Protein AF-A0A3C1NZJ5-F1 (afdb_monomer)

Nearest PDB structures (foldseek):
  7p3f-assembly1_C  TM=9.435E-01  e=5.048E-05  Streptomyces coelicolor A3(2)
  7p3q-assembly1_A  TM=9.011E-01  e=4.458E-04  Streptomyces coelicolor A3(2)
  8p5d-assembly1_SCC  TM=6.885E-01  e=5.625E-01  Spraguea lophii 42_110
  6fx2-assembly2_B  TM=7.081E-01  e=3.455E+00  Pholiota squarrosa
  4cs5-assembly3_C  TM=5.626E-01  e=2.129E+00  Penaeus vannamei

pLDDT: mean 90.01, std 5.93, range [70.31, 95.19]

Sequence (41 aa):
FCRHPDSRVVDSRETDEGQAIRRRRSCPECGRRFTTVETAV

Solvent-accessible surface area (backbone atoms only — not comparable to full-atom values): 2586 Å² total; per-residue (Å²): 129,94,76,66,90,66,65,43,79,78,46,76,43,72,39,76,96,56,46,24,38,42,35,36,30,30,29,81,88,78,67,50,72,51,74,48,78,43,77,51,128

Secondary structure (DSSP, 8-state):
----S--EEEEEEEEGGGTEEEEEEE-TTT--EEEEEEE--

Radius of gyration: 11.48 Å; Cα contacts (8 Å, |Δi|>4): 74; chains: 1; bounding box: 25×15×29 Å

Foldseek 3Di:
DPPDPDWAFDDWDAPDVNQKIKTWIADPPPRDIDIDIDGDD

Structure (mmCIF, N/CA/C/O backbone):
data_AF-A0A3C1NZJ5-F1
#
_entry.id   AF-A0A3C1NZJ5-F1
#
loop_
_atom_site.group_PDB
_a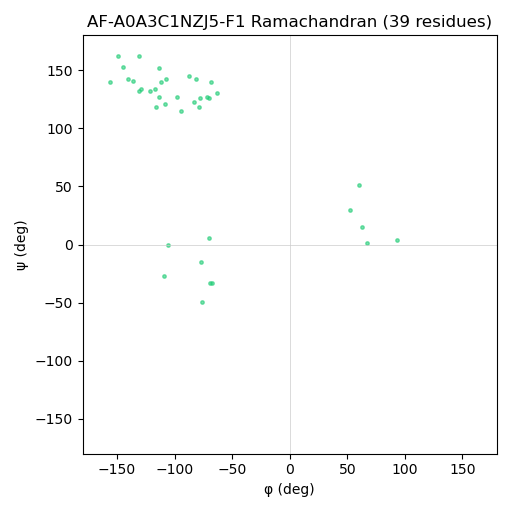tom_site.id
_atom_site.type_symbol
_atom_site.label_atom_id
_atom_site.label_alt_id
_atom_site.label_comp_id
_atom_site.label_asym_id
_atom_site.label_entity_id
_atom_site.label_seq_id
_atom_site.pdbx_PDB_ins_code
_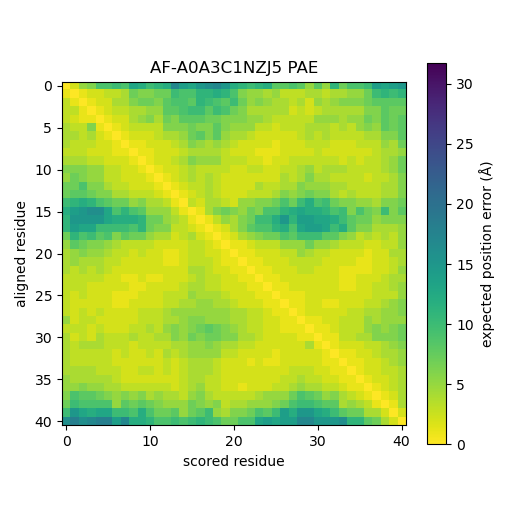atom_site.Cartn_x
_atom_site.Cartn_y
_atom_site.Cartn_z
_atom_site.occupancy
_atom_site.B_iso_or_equiv
_atom_site.auth_seq_id
_atom_site.auth_comp_id
_atom_site.auth_asym_id
_atom_site.auth_atom_id
_atom_site.pdbx_PDB_model_num
ATOM 1 N N . PHE A 1 1 ? -0.828 3.680 11.702 1.00 74.00 1 PHE A N 1
ATOM 2 C CA . PHE A 1 1 ? -1.689 2.692 11.019 1.00 74.00 1 PHE A CA 1
ATOM 3 C C . PHE A 1 1 ? -2.674 2.141 12.038 1.00 74.00 1 PHE A C 1
ATOM 5 O O . PHE A 1 1 ? -2.267 2.004 13.183 1.00 74.00 1 PHE A O 1
ATOM 12 N N . CYS A 1 2 ? -3.920 1.828 11.665 1.00 88.88 2 CYS A N 1
ATOM 13 C CA . CYS A 1 2 ? -4.903 1.224 12.585 1.00 88.88 2 CYS A CA 1
ATOM 14 C C . CYS A 1 2 ? -4.585 -0.239 12.965 1.00 88.88 2 CYS A C 1
ATOM 16 O O . CYS A 1 2 ? -5.382 -0.870 13.640 1.00 88.88 2 CYS A O 1
ATOM 18 N N . ARG A 1 3 ? -3.425 -0.770 12.542 1.00 86.06 3 ARG A N 1
ATOM 19 C CA . ARG A 1 3 ? -2.969 -2.158 12.745 1.00 86.06 3 ARG A CA 1
ATOM 20 C C . ARG A 1 3 ? -3.847 -3.230 12.089 1.00 86.06 3 ARG A C 1
ATOM 22 O O . ARG A 1 3 ? -3.678 -4.403 12.389 1.00 86.06 3 ARG A O 1
ATOM 29 N N . HIS A 1 4 ? -4.726 -2.846 11.167 1.00 89.56 4 HIS A N 1
ATOM 30 C CA . HIS A 1 4 ? -5.460 -3.809 10.357 1.00 89.56 4 HIS A CA 1
ATOM 31 C C . HIS A 1 4 ? -4.488 -4.618 9.473 1.00 89.56 4 HIS A C 1
ATOM 33 O O . HIS A 1 4 ? -3.648 -3.993 8.814 1.00 89.56 4 HIS A O 1
ATOM 39 N N . PRO A 1 5 ? -4.572 -5.961 9.457 1.00 88.81 5 PRO A N 1
ATOM 40 C CA . PRO A 1 5 ? -3.658 -6.806 8.688 1.00 88.81 5 PRO A CA 1
ATOM 41 C C . PRO A 1 5 ? -3.882 -6.668 7.178 1.00 88.81 5 PRO A C 1
ATOM 43 O O . PRO A 1 5 ? -2.922 -6.688 6.408 1.00 88.81 5 PRO A O 1
ATOM 46 N N . ASP A 1 6 ? -5.128 -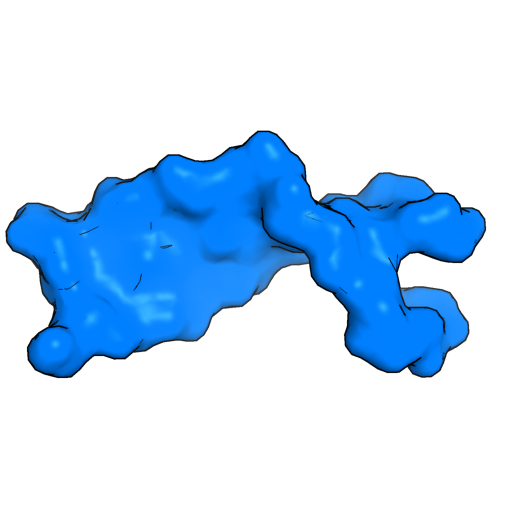6.444 6.750 1.00 91.12 6 ASP A N 1
ATOM 47 C CA . ASP A 1 6 ? -5.438 -6.322 5.329 1.00 91.12 6 ASP A CA 1
ATOM 48 C C . ASP A 1 6 ? -5.287 -4.900 4.804 1.00 91.12 6 ASP A C 1
ATOM 50 O O . ASP A 1 6 ? -5.628 -3.899 5.450 1.00 91.12 6 ASP A O 1
ATOM 54 N N . SER A 1 7 ? -4.841 -4.830 3.555 1.00 94.00 7 SER A N 1
ATOM 55 C CA . SER A 1 7 ? -4.797 -3.614 2.760 1.00 94.00 7 SER A CA 1
ATOM 56 C C . SER A 1 7 ? -5.191 -3.929 1.323 1.00 94.00 7 SER A C 1
ATOM 58 O O . SER A 1 7 ? -4.845 -4.975 0.780 1.00 94.00 7 SER A O 1
ATOM 60 N N . ARG A 1 8 ? -5.918 -3.011 0.690 1.00 93.50 8 ARG A N 1
ATOM 61 C CA . ARG A 1 8 ? -6.375 -3.147 -0.691 1.00 93.50 8 ARG A CA 1
ATOM 62 C C . ARG A 1 8 ? -5.443 -2.395 -1.627 1.00 93.50 8 ARG A C 1
ATOM 64 O O . ARG A 1 8 ? -5.228 -1.198 -1.441 1.00 93.50 8 ARG A O 1
ATOM 71 N N . VAL A 1 9 ? -4.932 -3.062 -2.656 1.00 94.31 9 VAL A N 1
ATOM 72 C CA . VAL A 1 9 ? -4.202 -2.397 -3.744 1.00 94.31 9 VAL A CA 1
ATOM 73 C C . VAL A 1 9 ? -5.197 -1.579 -4.569 1.00 94.31 9 VAL A C 1
ATOM 75 O O . VAL A 1 9 ? -6.224 -2.097 -5.002 1.00 94.31 9 VAL A O 1
ATOM 78 N N . VAL A 1 10 ? -4.917 -0.288 -4.740 1.00 94.19 10 VAL A N 1
ATOM 79 C CA . VAL A 1 10 ? -5.754 0.643 -5.517 1.00 94.19 10 VAL A CA 1
ATOM 80 C C . VAL A 1 10 ? -5.106 1.061 -6.833 1.00 94.19 10 VAL A C 1
ATOM 82 O O . VAL A 1 10 ? -5.825 1.402 -7.761 1.00 94.19 10 VAL A O 1
ATOM 85 N N . ASP A 1 11 ? -3.777 1.060 -6.916 1.00 93.69 11 ASP A N 1
ATOM 86 C CA . ASP A 1 11 ? -3.025 1.441 -8.117 1.00 93.69 11 ASP A CA 1
ATOM 87 C C . ASP A 1 11 ? -1.645 0.765 -8.063 1.00 93.69 11 ASP A C 1
ATOM 89 O O . ASP A 1 11 ? -1.062 0.648 -6.981 1.00 93.69 11 ASP A O 1
ATOM 93 N N . SER A 1 12 ? -1.157 0.270 -9.199 1.0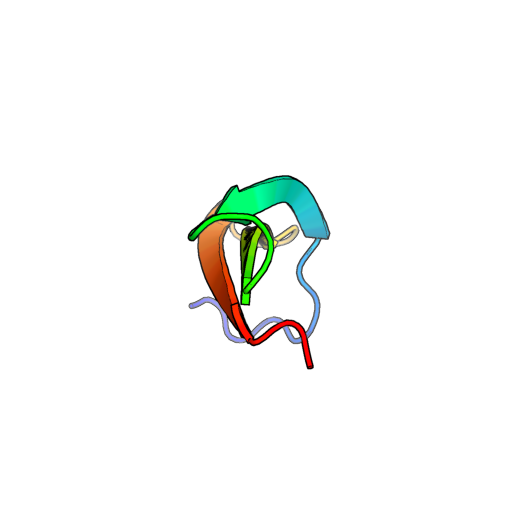0 93.25 12 SER A N 1
ATOM 94 C CA . SER A 1 12 ? 0.167 -0.350 -9.331 1.00 93.25 12 SER A CA 1
ATOM 95 C C . SER A 1 12 ? 0.874 0.265 -10.528 1.00 93.25 12 SER A C 1
ATOM 97 O O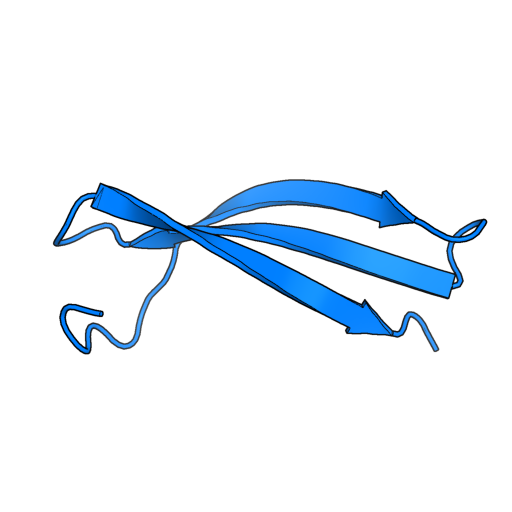 . SER A 1 12 ? 0.274 0.365 -11.596 1.00 93.25 12 SER A O 1
ATOM 99 N N . ARG A 1 13 ? 2.128 0.677 -10.349 1.00 92.50 13 ARG A N 1
ATOM 100 C CA . ARG A 1 13 ? 2.962 1.250 -11.409 1.00 92.50 13 ARG A CA 1
ATOM 101 C C . ARG A 1 13 ? 4.349 0.659 -11.345 1.00 92.50 13 ARG A C 1
ATOM 103 O O . ARG A 1 13 ? 4.902 0.498 -10.260 1.00 92.50 13 ARG A O 1
ATOM 110 N N . GLU A 1 14 ? 4.910 0.398 -12.505 1.00 92.62 14 GLU A N 1
ATOM 111 C CA . GLU A 1 14 ? 6.316 0.058 -12.652 1.00 92.62 14 GLU A CA 1
ATOM 112 C C . GLU A 1 14 ? 7.135 1.356 -12.635 1.00 92.62 14 GLU A C 1
ATOM 114 O O . GLU A 1 14 ? 6.688 2.410 -13.095 1.00 92.62 14 GLU A O 1
ATOM 119 N N . THR A 1 15 ? 8.305 1.311 -12.016 1.00 87.00 15 THR A N 1
ATOM 120 C CA . THR A 1 15 ? 9.277 2.401 -11.956 1.00 87.00 15 THR A CA 1
ATOM 121 C C . THR A 1 15 ? 10.639 1.843 -12.335 1.00 87.00 15 THR A C 1
ATOM 123 O O . THR A 1 15 ? 10.844 0.631 -12.275 1.00 87.00 15 THR A O 1
ATOM 126 N N . ASP A 1 16 ? 11.563 2.736 -12.688 1.00 80.38 16 ASP A N 1
ATOM 127 C CA . ASP A 1 16 ? 12.960 2.363 -12.930 1.00 80.38 16 ASP A CA 1
ATOM 128 C C . ASP A 1 16 ? 13.075 1.334 -14.073 1.00 80.38 16 ASP A C 1
ATOM 130 O O . ASP A 1 16 ? 13.591 0.241 -13.902 1.00 80.38 16 ASP A O 1
ATOM 134 N N . GLU A 1 17 ? 12.445 1.635 -15.218 1.00 82.88 17 GLU A N 1
ATOM 135 C CA . GLU A 1 17 ? 12.397 0.759 -16.410 1.00 82.88 17 GLU A CA 1
ATOM 136 C C . GLU A 1 17 ? 11.925 -0.684 -16.134 1.00 82.88 17 GLU A C 1
ATOM 138 O O . GLU A 1 17 ? 12.293 -1.622 -16.835 1.00 82.88 17 GLU A O 1
ATOM 143 N N . GLY A 1 18 ? 11.078 -0.864 -15.115 1.00 81.88 18 GLY A N 1
ATOM 144 C CA . GLY A 1 18 ? 10.562 -2.175 -14.724 1.00 81.88 18 GLY A CA 1
ATOM 145 C C . GLY A 1 18 ? 11.375 -2.872 -13.636 1.00 81.88 18 GLY A C 1
ATOM 146 O O . GLY A 1 18 ? 11.014 -3.981 -13.269 1.00 81.88 18 GLY A O 1
ATOM 147 N N .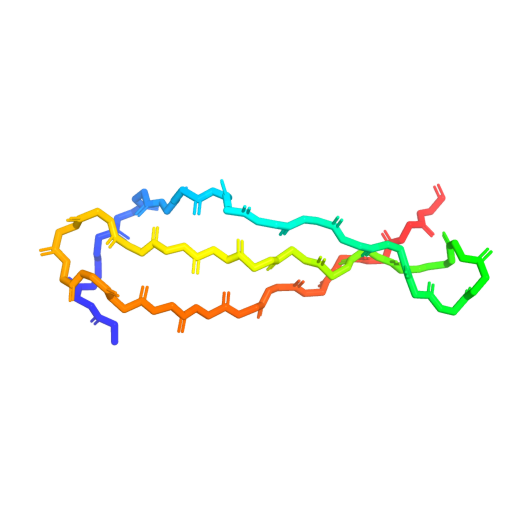 GLN A 1 19 ? 12.408 -2.239 -13.066 1.00 89.56 19 GLN A N 1
ATOM 148 C CA . GLN A 1 19 ? 13.188 -2.803 -11.952 1.00 89.56 19 GLN A CA 1
ATOM 149 C C . GLN A 1 19 ? 12.485 -2.702 -10.595 1.00 89.56 19 GLN A C 1
ATOM 151 O O . GLN A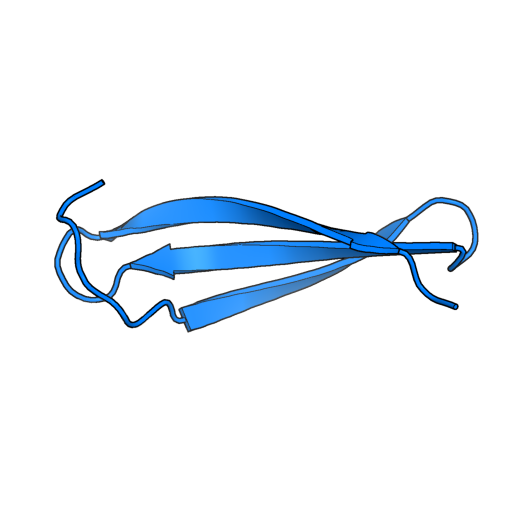 1 19 ? 12.872 -3.363 -9.628 1.00 89.56 19 GLN A O 1
ATOM 156 N N . ALA A 1 20 ? 11.437 -1.888 -10.479 1.00 91.94 20 ALA A N 1
ATOM 157 C CA . ALA A 1 20 ? 10.648 -1.837 -9.261 1.00 91.94 20 ALA A CA 1
ATOM 158 C C . ALA A 1 20 ? 9.167 -1.589 -9.532 1.00 91.94 20 ALA A C 1
ATOM 160 O O . ALA A 1 20 ? 8.763 -0.948 -10.497 1.00 91.94 20 ALA A O 1
ATOM 161 N N . ILE A 1 21 ? 8.337 -2.069 -8.614 1.00 92.69 21 ILE A N 1
ATOM 162 C CA . ILE A 1 21 ? 6.888 -1.933 -8.645 1.00 92.69 21 ILE A CA 1
ATOM 163 C C . ILE A 1 21 ? 6.470 -1.094 -7.443 1.00 92.69 21 ILE A C 1
ATOM 165 O O . ILE A 1 21 ? 6.648 -1.474 -6.284 1.00 92.69 21 ILE A O 1
ATOM 169 N N . ARG A 1 22 ? 5.866 0.062 -7.713 1.00 93.69 22 ARG A N 1
ATOM 170 C CA . ARG A 1 22 ? 5.211 0.907 -6.715 1.00 93.69 22 ARG A CA 1
ATOM 171 C C . ARG A 1 22 ? 3.727 0.571 -6.666 1.00 93.69 22 ARG A C 1
ATOM 173 O O . ARG A 1 22 ? 2.99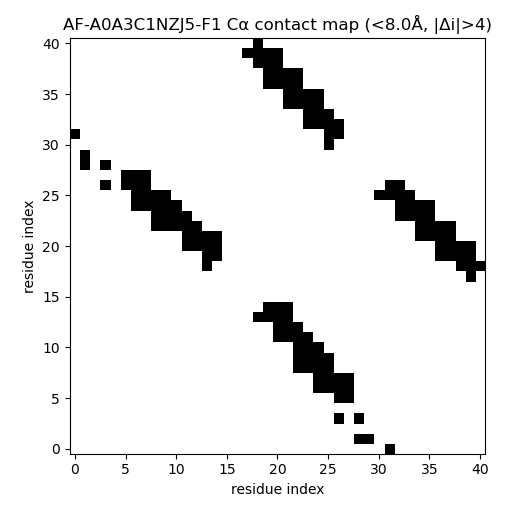1 0.835 -7.613 1.00 93.69 22 ARG A O 1
ATOM 180 N N . ARG A 1 23 ? 3.262 0.034 -5.537 1.00 95.19 23 ARG A N 1
ATOM 181 C CA . ARG A 1 23 ? 1.843 -0.263 -5.299 1.00 95.19 23 ARG A CA 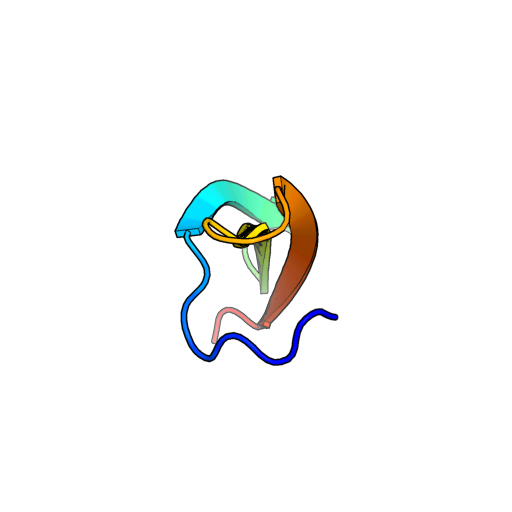1
ATOM 182 C C . ARG A 1 23 ? 1.261 0.703 -4.285 1.00 95.19 23 ARG A C 1
ATOM 184 O O . ARG A 1 23 ? 1.693 0.756 -3.136 1.00 95.19 23 ARG A O 1
ATOM 191 N N . ARG A 1 24 ? 0.236 1.450 -4.681 1.00 95.00 24 ARG A N 1
ATOM 192 C CA . ARG A 1 24 ? -0.565 2.258 -3.766 1.00 95.00 24 ARG A CA 1
ATOM 193 C C . ARG A 1 24 ? -1.627 1.371 -3.125 1.00 95.00 24 ARG A C 1
ATOM 195 O O . ARG A 1 24 ? -2.456 0.778 -3.812 1.00 95.00 24 ARG A O 1
ATOM 202 N N . ARG A 1 25 ? -1.620 1.307 -1.800 1.00 94.94 25 ARG A N 1
ATOM 203 C CA . ARG A 1 25 ? -2.528 0.519 -0.967 1.00 94.94 25 ARG A CA 1
ATOM 204 C C . ARG A 1 25 ? -3.431 1.431 -0.136 1.00 94.94 25 ARG A C 1
ATOM 206 O O . ARG A 1 25 ? -3.068 2.562 0.189 1.00 94.94 25 ARG A O 1
ATOM 213 N N . SER A 1 26 ? -4.619 0.944 0.196 1.00 95.12 26 SER A N 1
ATOM 214 C CA . SER A 1 26 ? -5.609 1.604 1.046 1.00 95.12 26 SER A CA 1
ATOM 215 C C . SER A 1 26 ? -6.072 0.647 2.136 1.00 95.12 26 SER A C 1
ATOM 217 O O . SER A 1 26 ? -6.386 -0.506 1.854 1.00 95.12 26 SER A O 1
ATOM 219 N N . CYS A 1 27 ? -6.137 1.117 3.376 1.00 94.62 27 CYS A N 1
ATOM 220 C CA . CYS A 1 27 ? -6.732 0.366 4.472 1.00 94.62 27 CYS A CA 1
ATOM 221 C C . CYS A 1 27 ? -8.267 0.447 4.378 1.00 94.62 27 CYS A C 1
ATOM 223 O O . CYS A 1 27 ? -8.781 1.568 4.317 1.00 94.62 27 CYS A O 1
ATOM 225 N N . PRO A 1 28 ? -8.991 -0.688 4.362 1.00 92.19 28 PRO A N 1
ATOM 226 C CA . PRO A 1 28 ? -10.453 -0.686 4.309 1.00 92.19 28 PRO A CA 1
ATOM 227 C C . PRO A 1 28 ? -11.094 -0.134 5.592 1.00 92.19 28 PRO A C 1
ATOM 229 O O . PRO A 1 28 ? -12.093 0.561 5.498 1.00 92.19 28 PRO A O 1
ATOM 232 N N . GLU A 1 29 ? -10.477 -0.346 6.759 1.00 94.06 29 GLU A N 1
ATOM 233 C CA . GLU A 1 29 ? -11.034 0.087 8.050 1.00 94.06 29 GLU A CA 1
ATOM 234 C C . GLU A 1 29 ? -10.891 1.589 8.317 1.00 94.06 29 GLU A C 1
ATOM 236 O O . GLU A 1 29 ? -11.837 2.261 8.708 1.00 94.06 29 GLU A O 1
ATOM 241 N N . CYS A 1 30 ? -9.689 2.145 8.134 1.00 93.88 30 CYS A N 1
ATOM 242 C CA . CYS A 1 30 ? -9.420 3.546 8.491 1.00 93.88 30 CYS A CA 1
ATOM 243 C C . CYS A 1 30 ? -9.308 4.488 7.285 1.00 93.88 30 CYS A C 1
ATOM 245 O O . CYS A 1 30 ? -8.995 5.665 7.456 1.00 93.88 30 CYS A O 1
ATOM 247 N N . GLY A 1 31 ? -9.454 3.973 6.059 1.00 90.25 31 GLY A N 1
ATOM 248 C CA . GLY A 1 31 ? -9.359 4.750 4.817 1.00 90.25 31 GLY A CA 1
ATOM 249 C C . GLY A 1 31 ? -7.965 5.307 4.492 1.00 90.25 31 GLY A C 1
ATOM 250 O O . GLY A 1 31 ? -7.789 5.995 3.484 1.00 90.25 31 GLY A O 1
ATOM 251 N N . ARG A 1 32 ? -6.942 5.035 5.316 1.00 91.81 32 ARG A N 1
ATOM 252 C CA . ARG A 1 32 ? -5.579 5.540 5.078 1.00 91.81 32 ARG A CA 1
ATOM 253 C C . ARG A 1 32 ? -4.941 4.891 3.861 1.00 91.81 32 ARG A C 1
ATOM 255 O O . ARG A 1 32 ? -5.022 3.681 3.670 1.00 91.81 32 ARG A O 1
ATOM 262 N N . ARG A 1 33 ? -4.219 5.707 3.093 1.00 93.31 33 ARG A N 1
ATOM 263 C CA . ARG A 1 33 ? -3.527 5.312 1.862 1.00 93.31 33 ARG A CA 1
ATOM 264 C C . ARG A 1 33 ? -2.016 5.369 2.074 1.00 93.31 33 ARG A C 1
ATOM 266 O O . ARG A 1 33 ? -1.529 6.292 2.720 1.00 93.31 33 ARG A O 1
ATOM 273 N N . PHE A 1 34 ? -1.291 4.397 1.538 1.00 92.62 34 PHE A N 1
ATOM 274 C CA . PHE A 1 34 ? 0.168 4.295 1.631 1.00 92.62 34 PHE A CA 1
ATOM 275 C C . PHE A 1 34 ? 0.735 3.608 0.386 1.00 92.62 34 PHE A C 1
ATOM 277 O O . PHE A 1 34 ? -0.010 2.967 -0.348 1.00 92.62 34 PHE A O 1
ATOM 284 N N . THR A 1 35 ? 2.032 3.750 0.125 1.00 93.31 35 THR A N 1
ATOM 285 C CA . THR A 1 35 ? 2.686 3.165 -1.056 1.00 93.31 35 THR A CA 1
ATOM 286 C C . THR A 1 35 ? 3.738 2.162 -0.608 1.00 93.31 35 THR A C 1
ATOM 288 O O . THR A 1 35 ? 4.512 2.456 0.299 1.00 93.31 35 THR A O 1
ATOM 291 N N . THR A 1 36 ? 3.763 0.991 -1.234 1.00 92.62 36 THR A N 1
ATOM 292 C CA . THR A 1 36 ? 4.822 -0.010 -1.075 1.00 92.62 36 THR A CA 1
ATOM 293 C C . THR A 1 36 ? 5.674 -0.036 -2.334 1.00 92.62 36 THR A C 1
ATOM 295 O O . THR A 1 36 ? 5.146 0.130 -3.434 1.00 92.62 36 THR A O 1
ATOM 298 N N . VAL A 1 37 ? 6.980 -0.221 -2.171 1.00 92.50 37 VAL A N 1
ATOM 299 C CA . VAL A 1 37 ? 7.916 -0.432 -3.278 1.00 92.50 37 VAL A CA 1
ATOM 300 C C . VAL A 1 37 ? 8.438 -1.851 -3.152 1.00 92.50 37 VAL A C 1
ATOM 302 O O . VAL A 1 37 ? 8.889 -2.238 -2.077 1.00 92.50 37 VAL A O 1
ATOM 305 N N . GLU A 1 38 ? 8.324 -2.618 -4.222 1.00 89.56 38 GLU A N 1
ATOM 306 C CA . GLU A 1 38 ? 8.835 -3.983 -4.320 1.00 89.56 38 GLU A CA 1
ATOM 307 C C . GLU A 1 38 ? 9.820 -4.017 -5.491 1.00 89.56 38 GLU A C 1
ATOM 309 O O . GLU A 1 38 ? 9.517 -3.475 -6.552 1.00 89.56 38 GLU A O 1
ATOM 314 N N . THR A 1 39 ? 11.004 -4.595 -5.303 1.00 87.56 39 THR A N 1
ATOM 315 C CA . THR A 1 39 ? 11.974 -4.778 -6.392 1.00 87.56 39 THR A CA 1
ATOM 316 C C . THR A 1 39 ? 11.453 -5.866 -7.327 1.00 87.56 39 THR A C 1
ATOM 318 O O . THR A 1 39 ? 11.100 -6.950 -6.861 1.00 87.56 39 THR A O 1
ATOM 321 N N . ALA A 1 40 ? 11.364 -5.570 -8.622 1.00 75.12 40 ALA A N 1
ATOM 322 C CA . ALA A 1 40 ? 11.100 -6.576 -9.640 1.00 75.12 40 ALA A CA 1
ATOM 323 C C . ALA A 1 40 ? 12.424 -7.302 -9.907 1.00 75.12 40 ALA A C 1
ATOM 325 O O . ALA A 1 40 ? 13.419 -6.661 -10.242 1.00 75.12 40 ALA A O 1
ATOM 326 N N . VAL A 1 41 ? 12.451 -8.607 -9.645 1.00 70.31 41 VAL A N 1
ATOM 327 C CA . VAL A 1 41 ? 13.628 -9.472 -9.823 1.00 70.31 41 VAL A CA 1
ATOM 328 C C . VAL A 1 41 ? 13.481 -10.247 -11.119 1.00 70.31 41 VAL A C 1
ATOM 330 O O . VAL A 1 41 ? 12.346 -10.715 -11.367 1.00 70.31 41 VAL A O 1
#

Mean predicted aligned error: 4.39 Å